Protein AF-A0A8J6B504-F1 (afdb_monomer_lite)

Secondary structure (DSSP, 8-state):
------GGG---HHHHHHHHHTHHHHHHHHHHHH-TTHHHHHHIIIIIHHHHHHTSSS----HHHHHHHHHHHH-

pLDDT: mean 88.64, std 12.3, range [34.06, 97.25]

Sequence (75 aa):
MASMASLFQCSDPKKWAQVCEIYWEVVATKGAKQKKGLLELDRWYQEELPAHIAARPQKSLTLEEMVKLMEWKLM

Organism: Eleutherodactylus coqui (NCBI:txid57060)

Radius of gyration: 16.3 Å; chains: 1; bounding box: 36×22×46 Å

Foldseek 3Di:
DDPCQDPVNDPDVVVVVVCVVCVLVVQVVCCVPPNPCQSVLVCCVPPPLVVVLVPDPHNDDDPVRVVSVCVNVVD

Structure (mmCIF, N/CA/C/O backbone):
data_AF-A0A8J6B504-F1
#
_entry.id   AF-A0A8J6B504-F1
#
loop_
_atom_site.group_PDB
_atom_site.id
_atom_site.type_symbol
_atom_site.label_atom_id
_atom_site.label_alt_id
_atom_site.label_comp_id
_atom_site.label_asym_id
_atom_site.label_entity_id
_atom_site.label_seq_id
_atom_site.pdbx_PDB_ins_code
_atom_site.Cartn_x
_atom_sit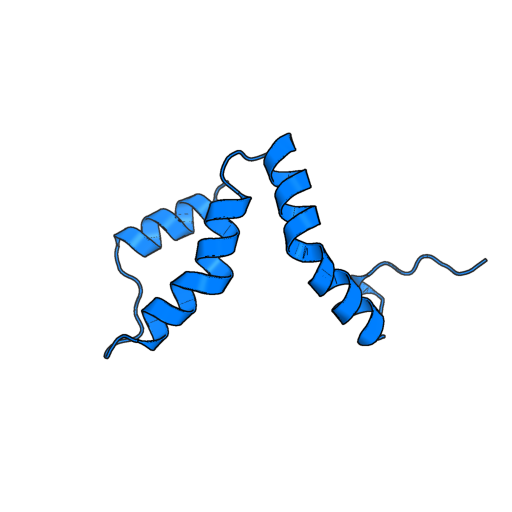e.Cartn_y
_atom_site.Cartn_z
_atom_site.occupancy
_atom_site.B_iso_or_equiv
_atom_site.auth_seq_id
_atom_site.auth_comp_id
_atom_site.auth_asym_id
_atom_site.auth_atom_id
_atom_site.pdbx_PDB_model_num
ATOM 1 N N . MET A 1 1 ? 18.847 5.486 -32.350 1.00 34.06 1 MET A N 1
ATOM 2 C CA . MET A 1 1 ? 18.899 5.992 -30.962 1.00 34.06 1 MET A CA 1
ATOM 3 C C . MET A 1 1 ? 17.486 5.889 -30.409 1.00 34.06 1 MET A C 1
ATOM 5 O O . MET A 1 1 ? 16.648 6.687 -30.805 1.00 34.06 1 MET A O 1
ATOM 9 N N . ALA A 1 2 ? 17.168 4.839 -29.645 1.00 44.34 2 ALA A N 1
ATOM 10 C CA . ALA A 1 2 ? 15.833 4.690 -29.063 1.00 44.34 2 ALA A CA 1
ATOM 11 C C . ALA A 1 2 ? 15.604 5.855 -28.094 1.00 44.34 2 ALA A C 1
ATOM 13 O O . ALA A 1 2 ? 16.402 6.037 -27.173 1.00 44.34 2 ALA A O 1
ATOM 14 N N . SER A 1 3 ? 14.581 6.681 -28.333 1.00 49.12 3 SER A N 1
ATOM 15 C CA . SER A 1 3 ? 14.222 7.711 -27.366 1.00 49.12 3 SER A CA 1
ATOM 16 C C . SER A 1 3 ? 13.866 7.008 -26.061 1.00 49.12 3 SER A C 1
ATOM 18 O O . SER A 1 3 ? 13.118 6.027 -26.046 1.00 49.12 3 SER A O 1
ATOM 20 N N . MET A 1 4 ? 14.450 7.471 -24.959 1.00 57.41 4 MET A N 1
ATOM 21 C CA . MET A 1 4 ? 14.062 7.021 -23.631 1.00 57.41 4 MET A CA 1
ATOM 22 C C . MET A 1 4 ? 12.705 7.666 -23.326 1.00 57.41 4 MET A C 1
ATOM 24 O O . MET A 1 4 ? 12.621 8.661 -22.613 1.00 57.41 4 MET A O 1
ATOM 28 N N . ALA A 1 5 ? 11.640 7.173 -23.967 1.00 62.25 5 ALA A N 1
ATOM 29 C CA . ALA A 1 5 ? 10.285 7.535 -23.587 1.00 62.25 5 ALA A CA 1
ATOM 30 C C . ALA A 1 5 ? 10.169 7.272 -22.085 1.00 62.25 5 ALA A C 1
ATOM 32 O O . ALA A 1 5 ? 10.566 6.202 -21.608 1.00 62.25 5 ALA A O 1
ATOM 33 N N . SER A 1 6 ? 9.705 8.271 -21.336 1.00 78.25 6 SER A N 1
ATOM 34 C CA . SER A 1 6 ? 9.544 8.116 -19.895 1.00 78.25 6 SER A CA 1
ATOM 35 C C . SER A 1 6 ? 8.621 6.927 -19.625 1.00 78.25 6 SER A C 1
ATOM 37 O O . SER A 1 6 ? 7.765 6.604 -20.452 1.00 78.25 6 SER A O 1
ATOM 39 N N . LEU A 1 7 ? 8.770 6.265 -18.475 1.00 82.69 7 LEU A N 1
ATOM 40 C CA . LEU A 1 7 ? 7.889 5.150 -18.109 1.00 82.69 7 LEU A CA 1
ATOM 41 C C . LEU A 1 7 ? 6.404 5.533 -18.272 1.00 82.69 7 LEU A C 1
ATOM 43 O O . LEU A 1 7 ? 5.61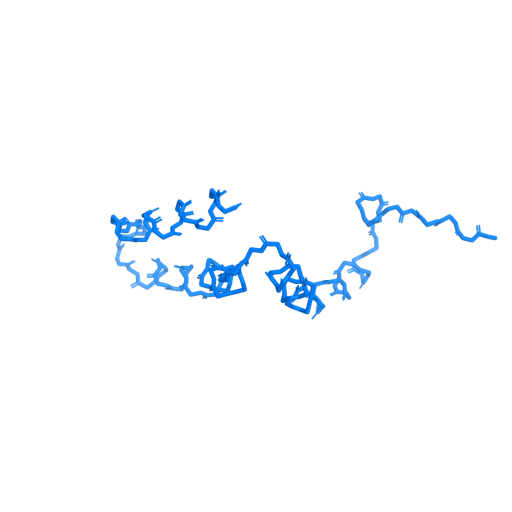7 4.760 -18.804 1.00 82.69 7 LEU A O 1
ATOM 47 N N . PHE A 1 8 ? 6.054 6.776 -17.928 1.00 83.25 8 PHE A N 1
ATOM 48 C CA . PHE A 1 8 ? 4.701 7.324 -18.053 1.00 83.25 8 PHE A CA 1
ATOM 49 C C . PHE A 1 8 ? 4.221 7.567 -19.495 1.00 83.25 8 PHE A C 1
ATOM 51 O O . PHE A 1 8 ? 3.027 7.738 -19.712 1.00 83.25 8 PHE A O 1
ATOM 58 N N . GLN A 1 9 ? 5.115 7.572 -20.485 1.00 89.12 9 GLN A N 1
ATOM 59 C CA . GLN A 1 9 ? 4.783 7.608 -21.916 1.00 89.12 9 GLN A CA 1
ATOM 60 C C . GLN A 1 9 ? 4.762 6.203 -22.542 1.00 89.12 9 GLN A C 1
ATOM 62 O O . GLN A 1 9 ? 4.517 6.059 -23.740 1.00 89.12 9 GLN A O 1
ATOM 67 N N . CYS A 1 10 ? 5.048 5.158 -21.762 1.00 87.50 10 CYS A N 1
ATOM 68 C CA . CYS A 1 10 ? 5.129 3.793 -22.248 1.00 87.50 10 CYS A CA 1
ATOM 69 C C . CYS A 1 10 ? 3.763 3.096 -22.199 1.00 87.50 10 CYS A C 1
ATOM 71 O O . CYS A 1 10 ? 3.177 2.941 -21.131 1.00 87.50 10 CYS A O 1
ATOM 73 N N . SER A 1 11 ? 3.283 2.613 -23.347 1.00 90.56 11 SER A N 1
ATOM 74 C CA . SER A 1 11 ? 2.047 1.815 -23.445 1.00 90.56 11 SER A CA 1
ATOM 75 C C . SER A 1 11 ? 2.287 0.298 -23.437 1.00 90.56 11 SER A C 1
ATOM 77 O O . SER A 1 11 ? 1.338 -0.456 -23.615 1.00 90.56 11 SER A O 1
ATOM 79 N N . ASP A 1 12 ? 3.534 -0.162 -23.278 1.00 92.44 12 ASP A N 1
ATOM 80 C CA . ASP A 1 12 ? 3.894 -1.588 -23.306 1.00 92.44 12 ASP A CA 1
ATOM 81 C C . ASP A 1 12 ? 3.689 -2.240 -21.924 1.00 92.44 12 ASP A C 1
ATOM 83 O O . ASP A 1 12 ? 4.460 -1.953 -21.000 1.00 92.44 12 ASP A O 1
ATOM 87 N N . PRO A 1 13 ? 2.713 -3.155 -21.761 1.00 91.81 13 PRO A N 1
ATOM 88 C CA . PRO A 1 13 ? 2.424 -3.779 -20.472 1.00 91.81 13 PRO A CA 1
ATOM 89 C C . PRO A 1 13 ? 3.590 -4.598 -19.910 1.00 91.81 13 PRO A C 1
ATOM 91 O O . PRO A 1 13 ? 3.733 -4.702 -18.694 1.00 91.81 13 PRO A O 1
ATOM 94 N N . LYS A 1 14 ? 4.453 -5.166 -20.767 1.00 91.94 14 LYS A N 1
ATOM 95 C CA . LYS A 1 14 ? 5.591 -5.980 -20.308 1.00 91.94 14 LYS A CA 1
ATOM 96 C C . LYS A 1 14 ? 6.630 -5.128 -19.593 1.00 91.94 14 LYS A C 1
ATOM 98 O O . LYS A 1 14 ? 7.198 -5.569 -18.599 1.00 91.94 14 LYS A O 1
ATOM 103 N N . LYS A 1 15 ? 6.849 -3.900 -20.068 1.00 90.12 15 LYS A N 1
ATOM 104 C CA . LYS A 1 15 ? 7.742 -2.941 -19.406 1.00 90.12 15 LYS A CA 1
ATOM 105 C C . LYS A 1 15 ? 7.183 -2.496 -18.058 1.00 90.12 15 LYS A C 1
ATOM 107 O O . LYS A 1 15 ? 7.944 -2.390 -17.104 1.00 90.12 15 LYS A O 1
ATOM 112 N N . TRP A 1 16 ? 5.869 -2.297 -17.958 1.00 91.38 16 TRP A N 1
ATOM 113 C CA . TRP A 1 16 ? 5.216 -2.012 -16.677 1.00 91.38 16 TRP A CA 1
ATOM 114 C C . TRP A 1 16 ? 5.370 -3.167 -15.688 1.00 91.38 16 TRP A C 1
ATOM 116 O O . TRP A 1 16 ? 5.799 -2.931 -14.563 1.00 91.38 16 TRP A O 1
ATOM 126 N N . ALA A 1 17 ? 5.121 -4.406 -16.123 1.00 92.50 17 ALA A N 1
ATOM 127 C CA . ALA A 1 17 ? 5.324 -5.589 -15.288 1.00 92.50 17 ALA A CA 1
ATOM 128 C C . ALA A 1 17 ? 6.768 -5.678 -14.769 1.00 92.50 17 ALA A C 1
ATOM 130 O O . ALA A 1 17 ? 6.976 -5.818 -13.571 1.00 92.50 17 ALA A O 1
ATOM 131 N N . GLN A 1 18 ? 7.767 -5.488 -15.639 1.00 91.62 18 GLN A N 1
ATOM 132 C CA . GLN A 1 18 ? 9.181 -5.486 -15.241 1.00 91.62 18 GLN A CA 1
ATOM 133 C C . GLN A 1 18 ? 9.512 -4.428 -14.180 1.00 91.62 18 GLN A C 1
ATOM 135 O O . GLN A 1 18 ? 10.319 -4.687 -13.292 1.00 91.62 18 GLN A O 1
ATOM 140 N N . VAL A 1 19 ? 8.907 -3.239 -14.258 1.00 91.19 19 VAL A N 1
ATOM 141 C CA . VAL A 1 19 ? 9.106 -2.197 -13.240 1.00 91.19 19 VAL A CA 1
ATOM 142 C C . VAL A 1 19 ? 8.414 -2.558 -11.925 1.00 91.19 19 VAL A C 1
ATOM 144 O O . VAL A 1 19 ? 8.959 -2.275 -10.860 1.00 91.19 19 VAL A O 1
ATOM 147 N N . CYS A 1 20 ? 7.245 -3.198 -11.977 1.00 90.12 20 CYS A N 1
ATOM 148 C CA . CYS A 1 20 ? 6.564 -3.685 -10.780 1.00 90.12 20 CYS A CA 1
ATOM 149 C C . CYS A 1 20 ? 7.401 -4.728 -10.024 1.00 90.12 20 CYS A C 1
ATOM 151 O O . CYS A 1 20 ? 7.453 -4.663 -8.800 1.00 90.12 20 CYS A O 1
ATOM 153 N N . GLU A 1 21 ? 8.114 -5.616 -10.726 1.00 93.88 21 GLU A N 1
ATOM 154 C CA . GLU A 1 21 ? 8.985 -6.622 -10.089 1.00 93.88 21 GLU A CA 1
ATOM 155 C C . GLU A 1 21 ? 10.093 -5.996 -9.226 1.00 93.88 21 GLU A C 1
ATOM 157 O O . GLU A 1 21 ? 10.467 -6.547 -8.195 1.00 93.88 21 GLU A O 1
ATOM 162 N N . ILE A 1 22 ? 10.597 -4.816 -9.605 1.00 93.69 22 ILE A N 1
ATOM 163 C CA . ILE A 1 22 ? 11.676 -4.126 -8.877 1.00 93.69 22 ILE A CA 1
ATOM 164 C C . ILE A 1 22 ? 11.166 -3.065 -7.892 1.00 93.69 22 ILE A C 1
ATOM 166 O O . ILE A 1 22 ? 11.963 -2.319 -7.318 1.00 93.69 22 ILE A O 1
ATOM 170 N N . TYR A 1 23 ? 9.849 -2.960 -7.688 1.00 93.25 23 TYR A N 1
ATOM 171 C CA . TYR A 1 23 ? 9.238 -1.916 -6.860 1.00 93.25 23 TYR A CA 1
ATOM 172 C C . TYR A 1 23 ? 9.869 -1.846 -5.461 1.00 93.25 23 TYR A C 1
ATOM 174 O O . TYR A 1 23 ? 10.327 -0.785 -5.028 1.00 93.25 23 TYR A O 1
ATOM 182 N N . TRP A 1 24 ? 9.969 -2.991 -4.783 1.00 93.38 24 TRP A N 1
ATOM 183 C CA . TRP A 1 24 ? 10.495 -3.064 -3.421 1.00 93.38 24 TRP A CA 1
ATOM 184 C C . TRP A 1 24 ? 11.979 -2.711 -3.329 1.00 93.38 24 TRP A C 1
ATOM 186 O O . TRP A 1 24 ? 12.390 -2.058 -2.370 1.00 93.38 24 TRP A O 1
ATOM 196 N N . GLU A 1 25 ? 12.777 -3.058 -4.340 1.00 93.31 25 GLU A N 1
ATOM 197 C CA . GLU A 1 25 ? 14.192 -2.673 -4.400 1.00 93.31 25 GLU A CA 1
ATOM 198 C C . GLU A 1 25 ? 14.348 -1.149 -4.495 1.00 93.31 25 GLU A C 1
ATOM 200 O O . GLU A 1 25 ? 15.184 -0.542 -3.812 1.00 93.31 25 GLU A O 1
ATOM 205 N N . VAL A 1 26 ? 13.503 -0.506 -5.305 1.00 91.56 26 VAL A N 1
ATOM 206 C CA . VAL A 1 26 ? 13.484 0.952 -5.465 1.00 91.56 26 VAL A CA 1
ATOM 207 C C . VAL A 1 26 ? 13.039 1.634 -4.172 1.00 91.56 26 VAL A C 1
ATOM 209 O O . VAL A 1 26 ? 13.690 2.589 -3.731 1.00 91.56 26 VAL A O 1
ATOM 212 N N . VAL A 1 27 ? 11.969 1.146 -3.538 1.00 91.12 27 VAL A N 1
ATOM 213 C CA . VAL A 1 27 ? 11.472 1.686 -2.263 1.00 91.12 27 VAL A CA 1
ATOM 214 C C . VAL A 1 27 ? 12.516 1.529 -1.162 1.00 91.12 27 VAL A C 1
ATOM 216 O O . VAL A 1 27 ? 12.802 2.507 -0.471 1.00 91.12 27 VAL A O 1
ATOM 219 N N . ALA A 1 28 ? 13.158 0.365 -1.044 1.00 91.12 28 ALA A N 1
ATOM 220 C CA . ALA A 1 28 ? 14.233 0.133 -0.081 1.00 91.12 28 ALA A CA 1
ATOM 221 C C . ALA A 1 28 ? 15.407 1.103 -0.301 1.00 91.12 28 ALA A C 1
ATOM 223 O O . ALA A 1 28 ? 15.872 1.760 0.635 1.00 91.12 28 ALA A O 1
ATOM 224 N N . THR A 1 29 ? 15.835 1.273 -1.556 1.00 90.81 29 THR A N 1
ATOM 225 C CA . THR A 1 29 ? 16.925 2.189 -1.925 1.00 90.81 29 THR A CA 1
ATOM 226 C C . THR A 1 29 ? 16.586 3.648 -1.605 1.00 90.81 29 THR A C 1
ATOM 228 O O . THR A 1 29 ? 17.445 4.409 -1.148 1.00 90.81 29 THR A O 1
ATOM 231 N N . LYS A 1 30 ? 15.336 4.064 -1.835 1.00 85.38 30 LYS A N 1
ATOM 232 C CA . LYS A 1 30 ? 14.868 5.428 -1.560 1.00 85.38 30 LYS A CA 1
ATOM 233 C C . LYS A 1 30 ? 14.671 5.673 -0.061 1.00 85.38 30 LYS A C 1
ATOM 235 O O . LYS A 1 30 ? 15.103 6.710 0.446 1.00 85.38 30 LYS A O 1
ATOM 240 N N . GLY A 1 31 ? 14.083 4.711 0.648 1.00 83.75 31 GLY A N 1
ATOM 241 C CA . GLY A 1 31 ? 13.868 4.744 2.094 1.00 83.75 31 GLY A CA 1
ATOM 242 C C . GLY A 1 31 ? 15.180 4.860 2.866 1.00 83.75 31 GLY A C 1
ATOM 243 O O . GLY A 1 31 ? 15.303 5.724 3.733 1.00 83.75 31 GLY A O 1
ATOM 244 N N . ALA A 1 32 ? 16.206 4.102 2.464 1.00 78.31 32 ALA A N 1
ATOM 245 C CA . ALA A 1 32 ? 17.539 4.170 3.065 1.00 78.31 32 ALA A CA 1
ATOM 246 C C . ALA A 1 32 ? 18.183 5.567 2.977 1.00 78.31 32 ALA A C 1
ATOM 248 O O . ALA A 1 32 ? 18.954 5.950 3.855 1.00 78.31 32 ALA A O 1
ATOM 249 N N . LYS A 1 33 ? 17.873 6.334 1.923 1.00 75.50 33 LYS A N 1
ATOM 250 C CA . LYS A 1 33 ? 18.489 7.643 1.661 1.00 75.50 33 LYS A CA 1
ATOM 251 C C . LYS A 1 33 ? 17.710 8.827 2.228 1.00 75.50 33 LYS A C 1
ATOM 253 O O . LYS A 1 33 ? 18.326 9.844 2.525 1.00 75.50 33 LYS A O 1
ATOM 258 N N . GLN A 1 34 ? 16.382 8.741 2.307 1.00 73.50 34 GLN A N 1
ATOM 259 C CA . GLN A 1 34 ? 15.535 9.921 2.536 1.00 73.50 34 GLN A CA 1
ATOM 260 C C . GLN A 1 34 ? 14.539 9.765 3.688 1.00 73.50 34 GLN A C 1
ATOM 262 O O . GLN A 1 34 ? 14.168 10.772 4.284 1.00 73.50 34 GLN A O 1
ATOM 267 N N . LYS A 1 35 ? 14.070 8.546 3.987 1.00 76.62 35 LYS A N 1
ATOM 268 C CA . LYS A 1 35 ? 12.885 8.316 4.831 1.00 76.62 35 LYS A CA 1
ATOM 269 C C . LYS A 1 35 ? 12.987 6.963 5.548 1.00 76.62 35 LYS A C 1
ATOM 271 O O . LYS A 1 35 ? 12.525 5.946 5.031 1.00 76.62 35 LYS A O 1
ATOM 276 N N . LYS A 1 36 ? 13.615 6.939 6.731 1.00 78.94 36 LYS A N 1
ATOM 277 C CA . LYS A 1 36 ? 13.717 5.725 7.568 1.00 78.94 36 LYS A CA 1
ATOM 278 C C . LYS A 1 36 ? 12.316 5.202 7.903 1.00 78.94 36 LYS A C 1
ATOM 280 O O . LYS A 1 36 ? 11.510 5.980 8.393 1.00 78.94 36 LYS A O 1
ATOM 285 N N . GLY A 1 37 ? 12.044 3.918 7.672 1.00 86.69 37 GLY A N 1
ATOM 286 C CA . GLY A 1 37 ? 10.725 3.316 7.917 1.00 86.69 37 GLY A CA 1
ATOM 287 C C . GLY A 1 37 ? 9.780 3.304 6.707 1.00 86.69 37 GLY A C 1
ATOM 288 O O . GLY A 1 37 ? 8.683 2.759 6.800 1.00 86.69 37 GLY A O 1
ATOM 289 N N . LEU A 1 38 ? 10.177 3.899 5.569 1.00 90.81 38 LEU A N 1
ATOM 290 C CA . LEU A 1 38 ? 9.333 3.955 4.369 1.00 90.81 38 LEU A CA 1
ATOM 291 C C . LEU A 1 38 ? 8.994 2.560 3.833 1.00 90.81 38 LEU A C 1
ATOM 293 O O . LEU A 1 38 ? 7.858 2.333 3.442 1.00 90.81 38 LEU A O 1
ATOM 297 N N . LEU A 1 39 ? 9.961 1.637 3.807 1.00 92.12 39 LEU A N 1
ATOM 298 C CA . LEU A 1 39 ? 9.748 0.295 3.261 1.00 92.12 39 LEU A CA 1
ATOM 299 C C . LEU A 1 39 ? 8.691 -0.464 4.067 1.00 92.12 39 LEU A C 1
ATOM 301 O O . LEU A 1 39 ? 7.792 -1.074 3.499 1.00 92.12 39 LEU A O 1
ATOM 305 N N . GLU A 1 40 ? 8.786 -0.394 5.389 1.00 93.44 40 GLU A N 1
ATOM 306 C CA . GLU A 1 40 ? 7.883 -1.056 6.321 1.00 93.44 40 GLU A CA 1
ATOM 307 C C . GLU A 1 40 ? 6.470 -0.470 6.243 1.00 93.44 40 GLU A C 1
ATOM 309 O O . GLU A 1 40 ? 5.491 -1.215 6.197 1.00 93.44 40 GLU A O 1
ATOM 314 N N . LEU A 1 41 ? 6.352 0.860 6.191 1.00 94.38 41 LEU A N 1
ATOM 315 C CA . LEU A 1 41 ? 5.059 1.533 6.069 1.00 94.38 41 LEU A CA 1
ATOM 316 C C . LEU A 1 41 ? 4.397 1.270 4.717 1.00 94.38 41 LEU A C 1
ATOM 318 O O . LEU A 1 41 ? 3.190 1.045 4.663 1.00 94.38 41 LEU A O 1
ATOM 322 N N . ASP A 1 42 ? 5.173 1.272 3.636 1.00 95.06 42 ASP A N 1
ATOM 323 C CA . ASP A 1 42 ? 4.653 1.045 2.289 1.00 95.06 42 ASP A CA 1
ATOM 324 C C . ASP A 1 42 ? 4.232 -0.419 2.088 1.00 95.06 42 ASP A C 1
ATOM 326 O O . ASP A 1 42 ? 3.183 -0.692 1.504 1.00 95.06 42 ASP A O 1
ATOM 330 N N . ARG A 1 43 ? 4.976 -1.366 2.677 1.00 95.12 43 ARG A N 1
ATOM 331 C CA . ARG A 1 43 ? 4.583 -2.778 2.725 1.00 95.12 43 ARG A CA 1
ATOM 332 C C . ARG A 1 43 ? 3.307 -2.992 3.524 1.00 95.12 43 ARG A C 1
ATOM 334 O O . ARG A 1 43 ? 2.383 -3.639 3.037 1.00 95.12 43 ARG A O 1
ATOM 341 N N . TRP A 1 44 ? 3.216 -2.394 4.709 1.00 96.38 44 TRP A N 1
ATOM 342 C CA . TRP A 1 44 ? 1.997 -2.446 5.509 1.00 96.38 44 TRP A CA 1
ATOM 343 C C . TRP A 1 44 ? 0.790 -1.888 4.739 1.00 96.38 44 TRP A C 1
ATOM 345 O O . TRP A 1 44 ? -0.274 -2.506 4.730 1.00 96.38 44 TRP A O 1
ATOM 355 N N . TYR A 1 45 ? 0.953 -0.750 4.061 1.00 96.25 45 TYR A N 1
ATOM 356 C CA . TYR A 1 45 ? -0.120 -0.116 3.298 1.00 96.25 45 TYR A CA 1
ATOM 357 C C . TYR A 1 45 ? -0.585 -0.964 2.101 1.00 96.25 45 TYR A C 1
ATOM 359 O O . TYR A 1 45 ? -1.791 -1.062 1.873 1.00 96.25 45 TYR A O 1
ATOM 367 N N . GLN A 1 46 ? 0.334 -1.577 1.345 1.00 95.69 46 GLN A N 1
ATOM 368 C CA . GLN A 1 46 ? -0.013 -2.328 0.130 1.00 95.69 46 GLN A CA 1
ATOM 369 C C . GLN A 1 46 ? -0.396 -3.791 0.382 1.00 95.69 46 GLN A C 1
ATOM 371 O O . GLN A 1 46 ? -1.275 -4.307 -0.307 1.00 95.69 46 GLN A O 1
ATOM 376 N N . GLU A 1 47 ? 0.244 -4.466 1.339 1.00 95.44 47 GLU A N 1
ATOM 377 C CA . GLU A 1 47 ? 0.097 -5.916 1.533 1.00 95.44 47 GLU A CA 1
ATOM 3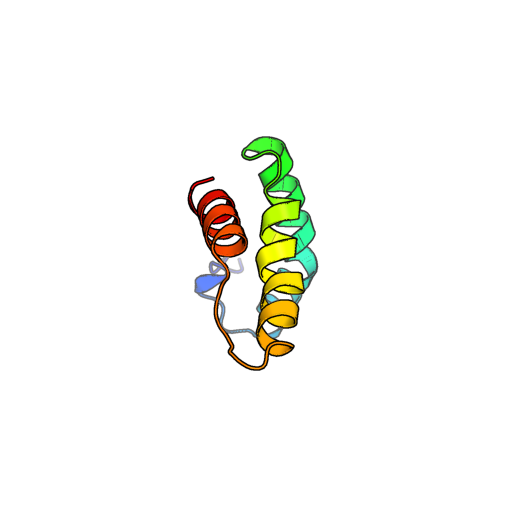78 C C . GLU A 1 47 ? -0.794 -6.268 2.735 1.00 95.44 47 GLU A C 1
ATOM 380 O O . GLU A 1 47 ? -1.610 -7.186 2.651 1.00 95.44 47 GLU A O 1
ATOM 385 N N . GLU A 1 48 ? -0.686 -5.538 3.850 1.00 96.94 48 GLU A N 1
ATOM 386 C CA . GLU A 1 48 ? -1.337 -5.922 5.114 1.00 96.94 48 GLU A CA 1
ATOM 387 C C . GLU A 1 48 ? -2.692 -5.236 5.321 1.00 96.94 48 GLU A C 1
ATOM 389 O O . GLU A 1 48 ? -3.703 -5.892 5.590 1.00 96.94 48 GLU A O 1
ATOM 394 N N . LEU A 1 49 ? -2.739 -3.908 5.178 1.00 97.25 49 LEU A N 1
ATOM 395 C CA . LEU A 1 49 ? -3.938 -3.108 5.427 1.00 97.25 49 LEU A CA 1
ATOM 396 C C . LEU A 1 49 ? -5.146 -3.563 4.583 1.00 97.25 49 LEU A C 1
ATOM 398 O O . LEU A 1 49 ? -6.232 -3.719 5.153 1.00 97.25 49 LEU A O 1
ATOM 402 N N . PRO A 1 50 ? -5.013 -3.845 3.269 1.00 96.62 50 PRO A N 1
ATOM 403 C CA . PRO A 1 50 ? -6.143 -4.303 2.467 1.00 96.62 50 PRO A CA 1
ATOM 404 C C . PRO A 1 50 ? -6.678 -5.655 2.942 1.00 96.62 50 PRO A C 1
ATOM 406 O O . PRO A 1 50 ? -7.894 -5.841 3.008 1.00 96.62 50 PRO A O 1
ATOM 409 N N . ALA A 1 51 ? -5.788 -6.577 3.328 1.00 96.25 51 ALA A N 1
ATOM 410 C CA . ALA A 1 51 ? -6.169 -7.883 3.856 1.00 96.25 51 ALA A CA 1
ATOM 411 C C . ALA A 1 51 ? -6.925 -7.746 5.187 1.00 96.25 51 ALA A C 1
ATOM 413 O O . ALA A 1 51 ? -7.982 -8.355 5.368 1.00 96.25 51 ALA A O 1
ATOM 414 N N . HIS A 1 52 ? -6.445 -6.884 6.089 1.00 96.25 52 HIS A N 1
ATOM 415 C CA . HIS A 1 52 ? -7.109 -6.605 7.362 1.00 96.25 52 HIS A CA 1
ATOM 416 C C . HIS A 1 52 ? -8.492 -5.974 7.177 1.00 96.25 52 HIS A C 1
ATOM 418 O O . HIS A 1 52 ? -9.439 -6.384 7.847 1.00 96.25 52 HIS A O 1
ATOM 424 N N . ILE A 1 53 ? -8.639 -5.010 6.263 1.00 96.88 53 ILE A N 1
ATOM 425 C CA . ILE A 1 53 ? -9.937 -4.386 5.967 1.00 96.88 53 ILE A CA 1
ATOM 426 C C . ILE A 1 53 ? -10.895 -5.4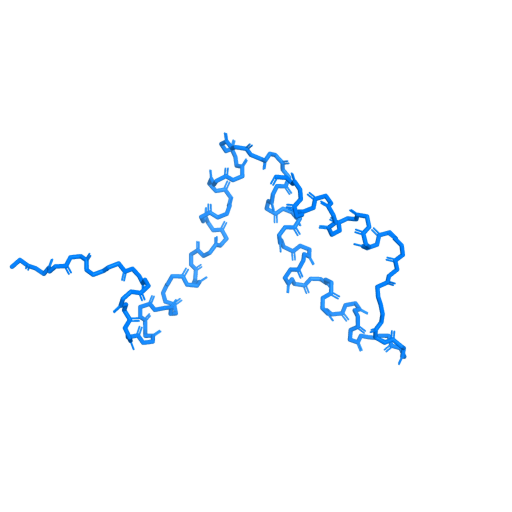05 5.340 1.00 96.88 53 ILE A C 1
ATOM 428 O O . ILE A 1 53 ? -12.071 -5.445 5.706 1.00 96.88 53 ILE A O 1
ATOM 432 N N . ALA A 1 54 ? -10.413 -6.238 4.415 1.00 96.06 54 ALA A N 1
ATOM 433 C CA . ALA A 1 54 ? -11.229 -7.238 3.730 1.00 96.06 54 ALA A CA 1
ATOM 434 C C . ALA A 1 54 ? -11.775 -8.312 4.683 1.00 96.06 54 ALA A C 1
ATOM 436 O O . ALA A 1 54 ? -12.905 -8.766 4.498 1.00 96.06 54 ALA A O 1
ATOM 437 N N . ALA A 1 55 ? -11.007 -8.677 5.712 1.00 95.94 55 ALA A N 1
ATOM 438 C CA . ALA A 1 55 ? -11.406 -9.655 6.721 1.00 95.94 55 ALA A CA 1
ATOM 439 C C . ALA A 1 55 ? -12.493 -9.146 7.692 1.00 95.94 55 ALA A C 1
ATOM 441 O O . ALA A 1 55 ? -13.075 -9.939 8.433 1.00 95.94 55 ALA A O 1
ATOM 442 N N . ARG A 1 56 ? -12.786 -7.837 7.720 1.00 95.50 56 ARG A N 1
ATOM 443 C CA . ARG A 1 56 ? -13.752 -7.251 8.661 1.00 95.50 56 ARG A CA 1
ATOM 444 C C . ARG A 1 56 ? -15.194 -7.350 8.158 1.00 95.50 56 ARG A C 1
ATOM 446 O O . ARG A 1 56 ? -15.445 -7.138 6.969 1.00 95.50 56 ARG A O 1
ATOM 453 N N . PRO A 1 57 ? -16.172 -7.526 9.070 1.00 94.62 57 PRO A N 1
ATOM 454 C CA . PRO A 1 57 ? -17.589 -7.385 8.735 1.00 94.62 57 PRO A CA 1
ATOM 455 C C . PRO A 1 57 ? -17.914 -5.998 8.161 1.00 94.62 57 PRO A C 1
ATOM 457 O O . PRO A 1 57 ? -18.599 -5.886 7.146 1.00 94.62 57 PRO A O 1
ATOM 460 N N . GLN A 1 58 ? -17.360 -4.943 8.773 1.00 95.75 58 GLN A N 1
ATOM 461 C CA . GLN A 1 58 ? -17.429 -3.571 8.276 1.00 95.75 58 GLN A CA 1
ATOM 462 C C . GLN A 1 58 ? -16.057 -3.133 7.758 1.00 95.75 58 GLN A C 1
ATOM 464 O O . GLN A 1 58 ? -15.076 -3.099 8.498 1.00 95.75 58 GLN A O 1
ATOM 469 N N . LYS A 1 59 ? -15.994 -2.793 6.468 1.00 95.94 59 LYS A N 1
ATOM 470 C CA . LYS A 1 59 ? -14.763 -2.411 5.764 1.00 95.94 59 LYS A CA 1
ATOM 471 C C . LYS A 1 59 ? -14.396 -0.954 6.058 1.00 95.94 59 LYS A C 1
ATOM 473 O O . LYS A 1 59 ? -14.547 -0.084 5.206 1.00 95.94 59 LYS A O 1
ATOM 478 N N . SER A 1 60 ? -13.970 -0.689 7.286 1.00 95.19 60 SER A N 1
ATOM 479 C CA . SER A 1 60 ? -13.557 0.633 7.764 1.00 95.19 60 SER A CA 1
ATOM 480 C C . SER A 1 60 ? -12.160 0.594 8.370 1.00 95.19 60 SER A C 1
ATOM 482 O O . SER A 1 60 ? -11.708 -0.455 8.832 1.00 95.19 60 SER A O 1
ATOM 484 N N . LEU A 1 61 ? -11.505 1.755 8.401 1.00 95.88 61 LEU A N 1
ATOM 485 C CA . LEU A 1 61 ? -10.247 1.963 9.115 1.00 95.88 61 LEU A CA 1
ATOM 486 C C . LEU A 1 61 ? -10.503 2.139 10.613 1.00 95.88 61 LEU A C 1
ATOM 488 O O . LEU A 1 61 ? -11.498 2.753 11.008 1.00 95.88 61 LEU A O 1
ATOM 492 N N . THR A 1 62 ? -9.591 1.636 11.439 1.00 96.38 62 THR A N 1
ATOM 493 C CA . THR A 1 62 ? -9.522 2.014 12.855 1.00 96.38 62 THR A CA 1
ATOM 494 C C . THR A 1 62 ? -8.794 3.352 13.013 1.00 96.38 62 THR A C 1
ATOM 496 O O . THR A 1 62 ? -8.127 3.829 12.092 1.00 96.38 62 THR A O 1
ATOM 499 N N . LEU A 1 63 ? -8.899 3.971 14.193 1.00 97.12 63 LEU A N 1
ATOM 500 C CA . LEU A 1 63 ? -8.130 5.180 14.500 1.00 97.12 63 LEU A CA 1
ATOM 501 C C . LEU A 1 63 ? -6.619 4.927 14.391 1.00 97.12 63 LEU A C 1
ATOM 503 O O . LEU A 1 63 ? -5.906 5.748 13.827 1.00 97.12 63 LEU A O 1
ATOM 507 N N . GLU A 1 64 ? -6.142 3.784 14.881 1.00 96.81 64 GLU A N 1
ATOM 508 C CA . GLU A 1 64 ? -4.724 3.408 14.834 1.00 96.81 64 GLU A CA 1
ATOM 509 C C . GLU A 1 64 ? -4.217 3.270 13.395 1.00 96.81 64 GLU A C 1
ATOM 511 O O . GLU A 1 64 ? -3.158 3.790 13.051 1.00 96.81 64 GLU A O 1
ATOM 516 N N . GLU A 1 65 ? -4.999 2.635 12.521 1.00 96.75 65 GLU A N 1
ATOM 517 C CA . GLU A 1 65 ? -4.661 2.529 11.101 1.00 96.75 65 GLU A CA 1
ATOM 518 C C . GLU A 1 65 ? -4.709 3.880 10.403 1.00 96.75 65 GLU A C 1
ATOM 520 O O . GLU A 1 65 ? -3.888 4.138 9.531 1.00 96.75 65 GLU A O 1
ATOM 525 N N . MET A 1 66 ? -5.640 4.755 10.789 1.00 97.12 66 MET A N 1
ATOM 526 C CA . MET A 1 66 ? -5.689 6.116 10.267 1.00 97.12 66 MET A CA 1
ATOM 527 C C . MET A 1 66 ? -4.437 6.903 10.669 1.00 97.12 66 MET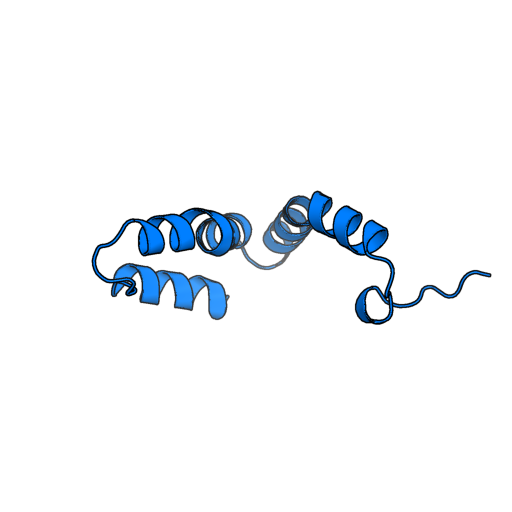 A C 1
ATOM 529 O O . MET A 1 66 ? -3.849 7.576 9.827 1.00 97.12 66 MET A O 1
ATOM 533 N N . VAL A 1 67 ? -3.994 6.797 11.924 1.00 96.56 67 VAL A N 1
ATOM 534 C CA . VAL A 1 67 ? -2.750 7.429 12.391 1.00 96.56 67 VAL A CA 1
ATOM 535 C C . VAL A 1 67 ? -1.554 6.892 11.605 1.00 96.56 67 VAL A C 1
ATOM 537 O O . VAL A 1 67 ? -0.815 7.678 11.019 1.00 96.56 67 VAL A O 1
ATOM 540 N N . LYS A 1 68 ? -1.419 5.567 11.486 1.00 96.06 68 LYS A N 1
ATOM 541 C CA . LYS A 1 68 ? -0.330 4.933 10.728 1.00 96.06 68 LYS A CA 1
ATOM 542 C C . LYS A 1 68 ? -0.365 5.273 9.230 1.00 96.06 68 LYS A C 1
ATOM 544 O O . LYS A 1 68 ? 0.675 5.462 8.602 1.00 96.06 68 LYS A O 1
ATOM 549 N N . LEU A 1 69 ? -1.555 5.419 8.645 1.00 96.19 69 LEU A N 1
ATOM 550 C CA . LEU A 1 69 ? -1.727 5.882 7.266 1.00 96.19 69 LEU A CA 1
ATOM 551 C C . LEU A 1 69 ? -1.264 7.334 7.097 1.00 96.19 69 LEU A C 1
ATOM 553 O O . LEU A 1 69 ? -0.657 7.676 6.081 1.00 96.19 69 LEU A O 1
ATOM 557 N N . MET A 1 70 ? -1.536 8.191 8.082 1.00 95.19 70 MET A N 1
ATOM 558 C CA . MET A 1 70 ? -1.056 9.572 8.081 1.00 95.19 70 MET A CA 1
ATOM 559 C C . MET A 1 70 ? 0.462 9.644 8.236 1.00 95.19 70 MET A C 1
ATOM 561 O O . MET A 1 70 ? 1.080 10.457 7.554 1.00 95.19 70 MET A O 1
ATOM 565 N N . GLU A 1 71 ? 1.068 8.775 9.048 1.00 92.38 71 GLU A N 1
ATOM 566 C CA . GLU A 1 71 ? 2.527 8.637 9.119 1.00 92.38 71 GLU A CA 1
ATOM 567 C C . GLU A 1 71 ? 3.104 8.293 7.742 1.00 92.38 71 GLU A C 1
ATOM 569 O O . GLU A 1 71 ? 3.940 9.034 7.236 1.00 92.38 71 GLU A O 1
ATOM 574 N N . TRP A 1 72 ? 2.587 7.256 7.074 1.00 92.94 72 TRP A N 1
ATOM 575 C CA . TRP A 1 72 ? 3.008 6.895 5.713 1.00 92.94 72 TRP A CA 1
ATOM 576 C C . TRP A 1 72 ? 2.858 8.052 4.711 1.00 92.94 72 TRP A C 1
ATOM 578 O O . TRP A 1 72 ? 3.757 8.299 3.908 1.00 92.94 72 TRP A O 1
ATOM 588 N N . LYS A 1 73 ? 1.740 8.787 4.759 1.00 91.25 73 LYS A N 1
ATOM 589 C CA . LYS A 1 73 ? 1.433 9.846 3.786 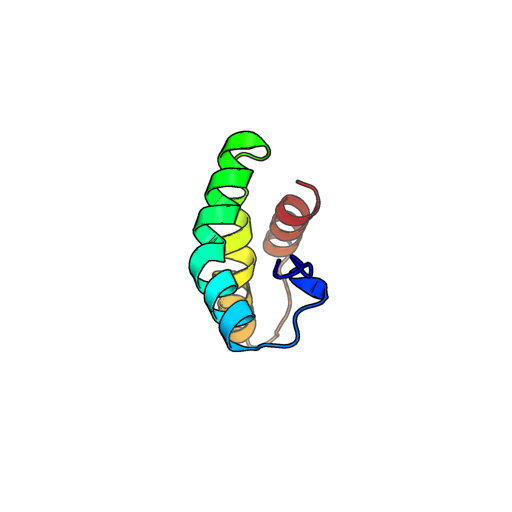1.00 91.25 73 LYS A CA 1
ATOM 590 C C . LYS A 1 73 ? 2.232 11.135 3.996 1.00 91.25 73 LYS A C 1
ATOM 592 O O . LYS A 1 73 ? 2.488 11.843 3.023 1.00 91.25 73 LYS A O 1
ATOM 597 N N . LEU A 1 74 ? 2.534 11.482 5.248 1.00 87.56 74 LEU A N 1
ATOM 598 C CA . LEU A 1 74 ? 3.214 12.731 5.615 1.00 87.56 74 LEU A CA 1
ATOM 599 C C . LEU A 1 74 ? 4.734 12.597 5.696 1.00 87.56 74 LEU A C 1
ATOM 601 O O . LEU A 1 74 ? 5.418 13.617 5.805 1.00 87.56 74 LEU A O 1
ATOM 605 N N . MET A 1 75 ? 5.256 11.371 5.648 1.00 73.25 75 MET A N 1
ATOM 606 C CA . MET A 1 75 ? 6.684 11.132 5.476 1.00 73.25 75 MET A CA 1
ATOM 607 C C . MET A 1 75 ? 7.215 11.787 4.217 1.00 73.25 75 MET A C 1
ATOM 609 O O . MET A 1 75 ? 6.548 11.778 3.157 1.00 73.25 75 MET A O 1
#